Protein AF-A0A8T4PAB5-F1 (afdb_monomer)

Structure (mmCIF, N/CA/C/O backbone):
data_AF-A0A8T4PAB5-F1
#
_entry.id   AF-A0A8T4PAB5-F1
#
loop_
_atom_site.group_PDB
_atom_site.id
_atom_site.type_symbol
_atom_site.label_atom_id
_atom_site.label_alt_id
_atom_site.label_comp_id
_atom_site.label_asym_id
_atom_site.label_entity_id
_atom_site.label_seq_id
_atom_site.pdbx_PDB_ins_code
_atom_site.Cartn_x
_atom_site.Cartn_y
_atom_site.Cartn_z
_atom_site.occupancy
_atom_site.B_iso_or_equiv
_atom_site.auth_seq_id
_atom_site.auth_comp_id
_atom_site.auth_asym_id
_atom_site.auth_atom_id
_atom_site.pdbx_PDB_model_num
ATOM 1 N N . M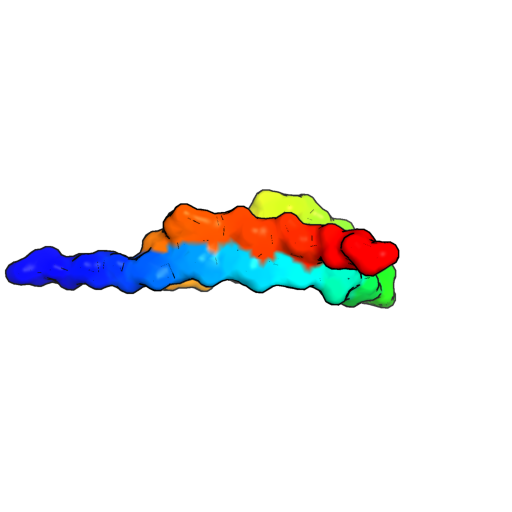ET A 1 1 ? -26.295 -1.965 20.195 1.00 51.91 1 MET A N 1
ATOM 2 C CA . MET A 1 1 ? -24.976 -1.303 20.105 1.00 51.91 1 MET A CA 1
ATOM 3 C C . MET A 1 1 ? -24.432 -1.572 18.717 1.00 51.91 1 MET A C 1
ATOM 5 O O . MET A 1 1 ? -24.290 -2.741 18.378 1.00 51.91 1 MET A O 1
ATOM 9 N N . GLU A 1 2 ? -24.189 -0.542 17.906 1.00 64.81 2 GLU A N 1
ATOM 10 C CA . GLU A 1 2 ? -23.434 -0.718 16.660 1.00 64.81 2 GLU A CA 1
ATOM 11 C C . GLU A 1 2 ? -22.047 -1.271 16.999 1.00 64.81 2 GLU A C 1
ATOM 13 O O . GLU A 1 2 ? -21.350 -0.740 17.870 1.00 64.81 2 GLU A O 1
ATOM 18 N N . LYS A 1 3 ? -21.650 -2.371 16.349 1.00 66.62 3 LYS A N 1
ATOM 19 C CA . LYS A 1 3 ? -20.257 -2.818 16.396 1.00 66.62 3 LYS A CA 1
ATOM 20 C C . LYS A 1 3 ? -19.435 -1.735 15.708 1.00 66.62 3 LYS A C 1
ATOM 22 O O . LYS A 1 3 ? -19.575 -1.552 14.504 1.00 66.62 3 LYS A O 1
ATOM 27 N N . LYS A 1 4 ? -18.587 -1.030 16.463 1.00 73.88 4 LYS A N 1
ATOM 28 C CA . LYS A 1 4 ? -17.569 -0.160 15.866 1.00 73.88 4 LYS A CA 1
ATOM 29 C C . LYS A 1 4 ? -16.759 -0.996 14.882 1.00 73.88 4 LYS A C 1
ATOM 31 O O . LYS A 1 4 ? -16.206 -2.025 15.271 1.00 73.88 4 LYS A O 1
ATOM 36 N N . GLN A 1 5 ? -16.733 -0.565 13.626 1.00 82.50 5 GLN A N 1
ATOM 37 C CA . GLN A 1 5 ? -15.899 -1.182 12.609 1.00 82.50 5 GLN A CA 1
ATOM 38 C C . GLN A 1 5 ? -14.439 -1.060 13.055 1.00 82.50 5 GLN A C 1
ATOM 40 O O . GLN A 1 5 ? -13.995 0.003 13.495 1.00 82.50 5 GLN A O 1
ATOM 45 N N . GLU A 1 6 ? -13.710 -2.173 13.033 1.00 90.44 6 GLU A N 1
ATOM 46 C CA . GLU A 1 6 ? -12.287 -2.160 13.355 1.00 90.44 6 GLU A CA 1
ATOM 47 C C . GLU A 1 6 ? -11.553 -1.287 12.336 1.00 90.44 6 GLU A C 1
ATOM 49 O O . GLU A 1 6 ? -11.823 -1.375 11.140 1.00 90.44 6 GLU A O 1
ATOM 54 N N . ARG A 1 7 ? -10.627 -0.451 12.807 1.00 92.19 7 ARG A N 1
ATOM 55 C CA . ARG A 1 7 ? -9.876 0.497 11.976 1.00 92.19 7 ARG A CA 1
ATOM 56 C C . ARG A 1 7 ? -8.455 -0.013 11.780 1.00 92.19 7 ARG A C 1
ATOM 58 O O . ARG A 1 7 ? -7.866 -0.555 12.717 1.00 92.19 7 ARG A O 1
ATOM 65 N N . ALA A 1 8 ? -7.904 0.158 10.585 1.00 91.44 8 ALA A N 1
ATOM 66 C CA . ALA A 1 8 ? -6.534 -0.226 10.267 1.00 91.44 8 ALA A CA 1
ATOM 67 C C . ALA A 1 8 ? -5.810 0.864 9.474 1.00 91.44 8 ALA A C 1
ATOM 69 O O . ALA A 1 8 ? -6.386 1.509 8.600 1.00 91.44 8 ALA A O 1
ATOM 70 N N . SER A 1 9 ? -4.522 1.018 9.768 1.00 93.06 9 SER A N 1
ATOM 71 C CA . SER A 1 9 ? -3.583 1.788 8.956 1.00 93.06 9 SER A CA 1
ATOM 72 C C . SER A 1 9 ? -2.606 0.826 8.297 1.00 93.06 9 SER A C 1
ATOM 74 O O . SER A 1 9 ? -2.178 -0.142 8.928 1.00 93.06 9 SER A O 1
ATOM 76 N N . ILE A 1 10 ? -2.241 1.100 7.049 1.00 92.56 10 ILE A N 1
ATOM 77 C CA . ILE A 1 10 ? -1.310 0.277 6.276 1.00 92.56 10 ILE A CA 1
ATOM 78 C C . ILE A 1 10 ? -0.005 1.045 6.102 1.00 92.56 10 ILE A C 1
ATOM 80 O O . ILE A 1 10 ? -0.014 2.206 5.706 1.00 92.56 10 ILE A O 1
ATOM 84 N N . PHE A 1 11 ? 1.115 0.383 6.372 1.00 93.12 11 PHE A N 1
ATOM 85 C CA . PHE A 1 11 ? 2.454 0.925 6.174 1.00 93.12 11 PHE A CA 1
ATOM 86 C C . PHE A 1 11 ? 3.183 0.035 5.170 1.00 93.12 11 PHE A C 1
ATOM 88 O O . PHE A 1 11 ? 3.330 -1.164 5.402 1.00 93.12 11 PHE A O 1
ATOM 95 N N . ILE A 1 12 ? 3.585 0.614 4.042 1.00 92.81 12 ILE A N 1
ATOM 96 C CA . ILE A 1 12 ? 4.207 -0.088 2.921 1.00 92.81 12 ILE A CA 1
ATOM 97 C C . ILE A 1 12 ? 5.657 0.370 2.802 1.00 92.81 12 ILE A C 1
ATOM 99 O O . ILE A 1 12 ? 5.923 1.543 2.529 1.00 92.81 12 ILE A O 1
ATOM 103 N N . ASP A 1 13 ? 6.576 -0.583 2.948 1.00 93.31 13 ASP A N 1
ATOM 104 C CA . ASP A 1 13 ? 7.981 -0.406 2.591 1.00 93.31 13 ASP A CA 1
ATOM 105 C C . ASP A 1 13 ? 8.123 -0.362 1.070 1.00 93.31 13 ASP A C 1
ATOM 107 O O 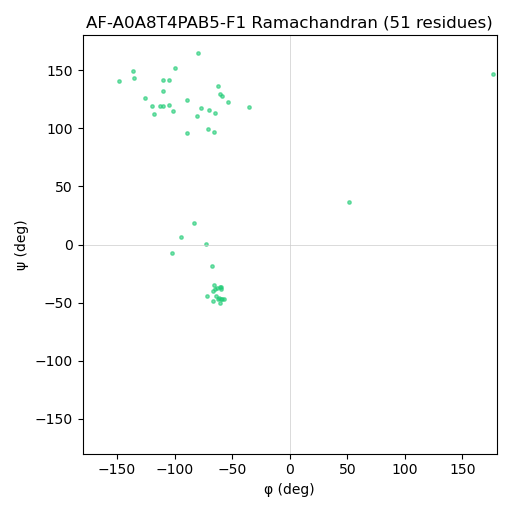. ASP A 1 13 ? 8.122 -1.393 0.391 1.00 93.31 13 ASP A O 1
ATOM 111 N N . GLY A 1 14 ? 8.223 0.850 0.532 1.00 91.81 14 GLY A N 1
ATOM 112 C CA . GLY A 1 14 ? 8.299 1.078 -0.901 1.00 91.81 14 GLY A CA 1
ATOM 113 C C . GLY A 1 14 ? 9.575 0.524 -1.523 1.00 91.81 14 GLY A C 1
ATOM 114 O O . GLY A 1 14 ? 9.534 -0.001 -2.636 1.00 91.81 14 GLY A O 1
ATOM 115 N N . SER A 1 15 ? 10.696 0.575 -0.799 1.00 92.00 15 SER A N 1
ATOM 116 C CA . SER A 1 15 ? 11.973 0.035 -1.273 1.00 92.00 15 SER A CA 1
ATOM 117 C C . SER A 1 15 ? 11.894 -1.488 -1.383 1.00 92.00 15 SER A C 1
ATOM 119 O O . SER A 1 15 ? 12.214 -2.060 -2.429 1.00 92.00 15 SER A O 1
ATOM 121 N N . ASN A 1 16 ? 11.396 -2.161 -0.341 1.00 93.06 16 ASN A N 1
ATOM 122 C CA . ASN A 1 16 ? 11.219 -3.611 -0.352 1.00 93.06 16 ASN A CA 1
ATOM 123 C C . ASN A 1 16 ? 10.232 -4.064 -1.439 1.00 93.06 16 ASN A C 1
ATOM 125 O O . ASN A 1 16 ? 10.529 -4.990 -2.202 1.00 93.06 16 ASN A O 1
ATOM 129 N N . LEU A 1 17 ? 9.085 -3.392 -1.537 1.00 93.12 17 LEU A N 1
ATOM 130 C CA . LEU A 1 17 ? 8.059 -3.693 -2.527 1.00 93.12 17 LEU A CA 1
ATOM 131 C C . LEU A 1 17 ? 8.604 -3.534 -3.951 1.00 93.12 17 LEU A C 1
ATOM 133 O O . LEU A 1 17 ? 8.519 -4.472 -4.744 1.00 93.12 17 LEU A O 1
ATOM 137 N N . TYR A 1 18 ? 9.244 -2.404 -4.263 1.00 92.38 18 TYR A N 1
ATOM 138 C CA . TYR A 1 18 ? 9.826 -2.154 -5.582 1.00 92.38 18 TYR A CA 1
ATOM 139 C C . TYR A 1 18 ? 10.852 -3.223 -5.979 1.00 92.38 18 TYR A C 1
ATOM 141 O O . TYR A 1 18 ? 10.790 -3.763 -7.087 1.00 92.38 18 TYR A O 1
ATOM 149 N N . HIS A 1 19 ? 11.779 -3.574 -5.081 1.00 93.25 19 HIS A N 1
ATOM 150 C CA . HIS A 1 19 ? 12.793 -4.587 -5.377 1.00 93.25 19 HIS A CA 1
ATOM 151 C C . HIS A 1 19 ? 12.185 -5.969 -5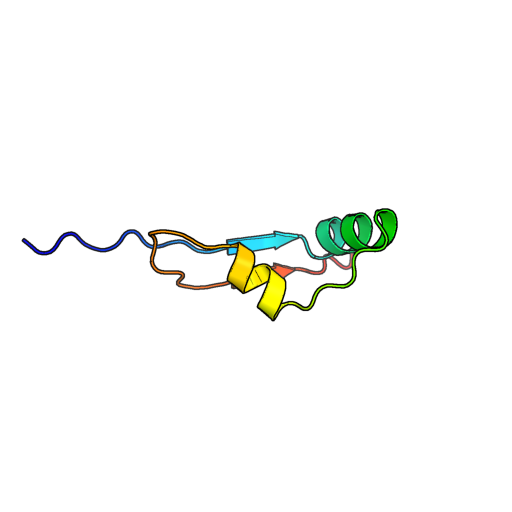.643 1.00 93.25 19 HIS A C 1
ATOM 153 O O . HIS A 1 19 ? 12.663 -6.676 -6.535 1.00 93.25 19 HIS A O 1
ATOM 159 N N . ASN A 1 20 ? 11.125 -6.348 -4.923 1.00 95.06 20 ASN A N 1
ATOM 160 C CA . ASN A 1 20 ? 10.423 -7.611 -5.151 1.00 95.06 20 ASN A CA 1
ATOM 161 C C . ASN A 1 20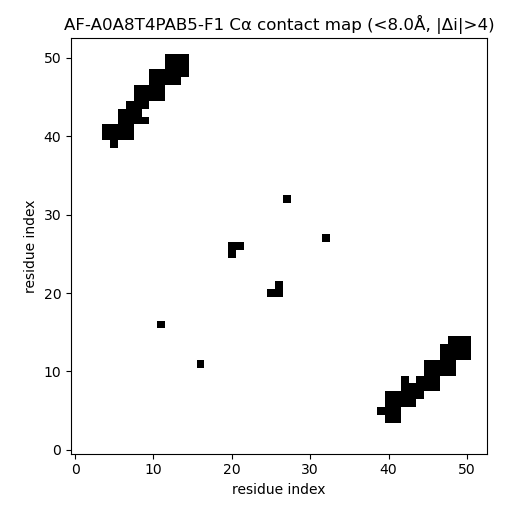 ? 9.613 -7.603 -6.452 1.00 95.06 20 ASN A C 1
ATOM 163 O O . ASN A 1 20 ? 9.710 -8.560 -7.222 1.00 95.06 20 ASN A O 1
ATOM 167 N N . LEU A 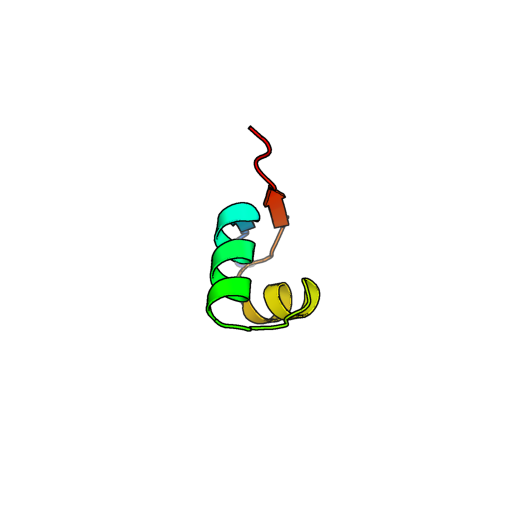1 21 ? 8.873 -6.530 -6.743 1.00 95.12 21 LEU A N 1
ATOM 168 C CA . LEU A 1 21 ? 8.124 -6.396 -7.998 1.00 95.12 21 LEU A CA 1
ATOM 169 C C . LEU A 1 21 ? 9.065 -6.455 -9.205 1.00 95.12 21 LEU A C 1
ATOM 171 O O . LEU A 1 21 ? 8.853 -7.243 -10.127 1.00 95.12 21 LEU A O 1
ATOM 175 N N . LYS A 1 22 ? 10.174 -5.707 -9.149 1.00 95.38 22 LYS A N 1
ATOM 176 C CA . LYS A 1 22 ? 11.206 -5.706 -10.191 1.00 95.38 22 LYS A CA 1
ATOM 177 C C . LYS A 1 22 ? 11.845 -7.081 -10.372 1.00 95.38 22 LYS A C 1
ATOM 179 O O . LYS A 1 22 ? 11.994 -7.527 -11.506 1.00 95.38 22 LYS A O 1
ATOM 184 N N . ARG A 1 23 ? 12.212 -7.763 -9.279 1.00 97.38 23 ARG A N 1
ATOM 185 C CA . ARG A 1 23 ? 12.820 -9.106 -9.326 1.00 97.38 23 ARG A CA 1
ATOM 186 C C . ARG A 1 23 ? 11.906 -10.127 -10.003 1.00 97.38 23 ARG A C 1
ATOM 188 O O . ARG A 1 23 ? 12.405 -10.990 -10.715 1.00 97.38 23 ARG A O 1
ATOM 195 N N . ASN A 1 24 ? 10.598 -10.020 -9.790 1.00 97.25 24 ASN A N 1
ATOM 196 C CA . ASN A 1 24 ? 9.609 -10.942 -10.347 1.00 97.25 24 ASN A CA 1
ATOM 197 C C . ASN A 1 24 ? 9.001 -10.453 -11.675 1.00 97.25 24 ASN A C 1
ATOM 199 O O . ASN A 1 24 ? 8.076 -11.080 -12.181 1.00 97.25 24 ASN A O 1
ATOM 203 N N . ASN A 1 25 ? 9.508 -9.352 -12.248 1.00 96.94 25 ASN A N 1
ATOM 204 C CA . ASN A 1 25 ? 8.975 -8.716 -13.459 1.00 96.94 25 ASN A CA 1
ATOM 205 C C . ASN A 1 25 ? 7.456 -8.443 -13.390 1.00 96.94 25 ASN A C 1
ATOM 207 O O . ASN A 1 25 ? 6.740 -8.563 -14.384 1.00 96.94 25 ASN A O 1
A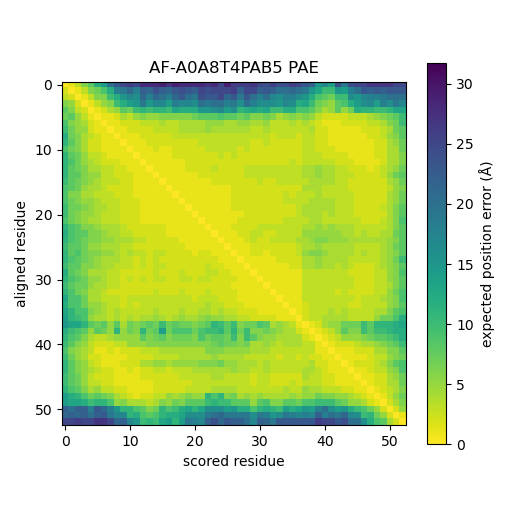TOM 211 N N . ILE A 1 26 ? 6.967 -8.083 -12.202 1.00 96.81 26 ILE A N 1
ATOM 212 C CA . ILE A 1 26 ? 5.563 -7.749 -11.964 1.00 96.81 26 ILE A CA 1
ATOM 213 C C . ILE A 1 26 ? 5.382 -6.256 -12.219 1.00 96.81 26 ILE A C 1
ATOM 215 O O . ILE A 1 26 ? 6.061 -5.423 -11.617 1.00 96.81 26 ILE A O 1
ATOM 219 N N . LYS A 1 27 ? 4.448 -5.926 -13.110 1.00 95.44 27 LYS A N 1
ATOM 220 C CA . LYS A 1 27 ? 3.963 -4.563 -13.320 1.00 95.44 27 LYS A CA 1
ATOM 221 C C . LYS A 1 27 ? 2.592 -4.460 -12.678 1.00 95.44 27 LYS A C 1
ATOM 223 O O . LYS A 1 27 ? 1.704 -5.217 -13.050 1.00 95.44 27 LYS A O 1
ATOM 228 N N . ILE A 1 28 ? 2.470 -3.561 -11.717 1.00 94.75 28 ILE A N 1
ATOM 229 C CA . ILE A 1 28 ? 1.246 -3.323 -10.963 1.00 94.75 28 ILE A CA 1
ATOM 230 C C . ILE A 1 28 ? 1.212 -1.842 -10.577 1.00 94.75 28 ILE A C 1
ATOM 232 O O . ILE A 1 28 ? 2.264 -1.259 -10.284 1.00 94.75 28 ILE A O 1
ATOM 236 N N . SER A 1 29 ? 0.039 -1.222 -10.639 1.00 92.31 29 SER A N 1
ATOM 237 C CA . SER A 1 29 ? -0.183 0.145 -10.178 1.00 92.31 29 SER A CA 1
ATOM 238 C C . SER A 1 29 ? -0.349 0.182 -8.658 1.00 92.31 29 SER A C 1
ATOM 240 O O . SER A 1 29 ? -0.551 -0.840 -8.001 1.00 92.31 29 SER A O 1
ATOM 242 N N . PHE A 1 30 ? -0.243 1.370 -8.068 1.00 87.38 30 PHE A N 1
ATOM 243 C CA . PHE A 1 30 ? -0.475 1.503 -6.633 1.00 87.38 30 PHE A CA 1
ATOM 244 C C . PHE A 1 30 ? -1.933 1.184 -6.280 1.00 87.38 30 PHE A C 1
ATOM 246 O O . PHE A 1 30 ? -2.189 0.512 -5.289 1.00 87.38 30 PHE A O 1
ATOM 253 N N . GLU A 1 31 ? -2.877 1.599 -7.122 1.00 89.06 31 GLU A N 1
ATOM 254 C CA . GLU A 1 31 ? -4.307 1.320 -6.990 1.00 89.06 31 GLU A CA 1
ATOM 255 C C . GLU A 1 31 ? -4.583 -0.184 -6.970 1.00 89.06 31 GLU A C 1
ATOM 257 O O . GLU A 1 31 ? -5.246 -0.658 -6.052 1.00 89.06 31 GLU A O 1
ATOM 262 N N . GLU A 1 32 ? -3.993 -0.944 -7.897 1.00 92.75 32 GLU A N 1
ATOM 263 C CA . GLU A 1 32 ? -4.117 -2.407 -7.932 1.00 92.75 32 GLU A CA 1
ATOM 264 C C . GLU A 1 32 ? -3.557 -3.058 -6.651 1.00 92.75 32 GLU A C 1
ATOM 266 O O . GLU A 1 32 ? -4.122 -4.026 -6.138 1.00 92.75 32 GLU A O 1
ATOM 271 N N . ILE A 1 33 ? -2.473 -2.512 -6.081 1.00 90.75 33 ILE A N 1
ATOM 272 C CA . ILE A 1 33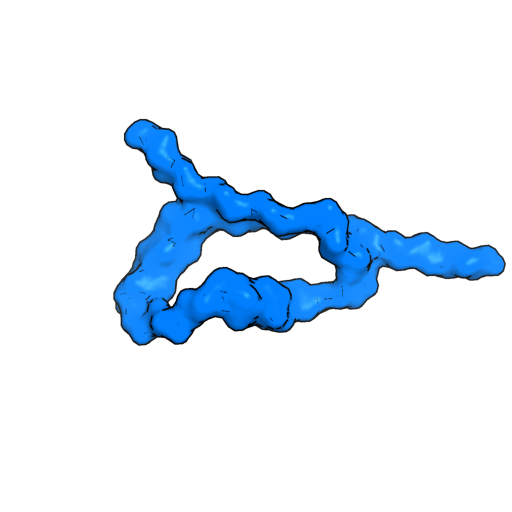 ? -1.954 -2.963 -4.779 1.00 90.75 33 ILE A CA 1
ATOM 273 C C . ILE A 1 33 ? -2.976 -2.687 -3.674 1.00 90.75 33 ILE A C 1
ATOM 275 O O . ILE A 1 33 ? -3.196 -3.554 -2.833 1.00 90.75 33 ILE A O 1
ATOM 279 N N . ILE A 1 34 ? -3.601 -1.507 -3.657 1.00 87.50 34 ILE A N 1
ATOM 280 C CA . ILE A 1 34 ? -4.590 -1.151 -2.632 1.00 87.50 34 ILE A CA 1
ATOM 281 C C . ILE A 1 34 ? -5.848 -2.009 -2.742 1.00 87.50 34 ILE A C 1
ATOM 283 O O . ILE A 1 34 ? -6.353 -2.463 -1.717 1.00 87.50 34 ILE A O 1
ATOM 287 N N . GLU A 1 35 ? -6.310 -2.295 -3.956 1.00 88.81 35 GLU A N 1
ATOM 288 C CA . GLU A 1 35 ? -7.415 -3.225 -4.200 1.00 88.81 35 GLU A CA 1
ATOM 289 C C . GLU A 1 35 ? -7.098 -4.628 -3.665 1.00 88.81 35 GLU A C 1
ATOM 291 O O . GLU A 1 35 ? -7.951 -5.259 -3.046 1.00 88.81 35 GLU A O 1
ATOM 296 N N . CYS A 1 36 ? -5.851 -5.093 -3.791 1.00 88.81 36 CYS A N 1
ATOM 297 C CA . CYS A 1 36 ? -5.427 -6.379 -3.227 1.00 88.81 36 CYS A CA 1
ATOM 298 C C . CYS A 1 36 ? -5.397 -6.414 -1.688 1.00 88.81 36 CYS A C 1
ATOM 300 O O . CYS A 1 36 ? -5.383 -7.498 -1.104 1.00 88.81 36 CYS A O 1
ATOM 302 N N . LEU A 1 37 ? -5.367 -5.262 -1.010 1.00 86.00 37 LEU A N 1
ATOM 303 C CA . LEU A 1 37 ? -5.290 -5.174 0.454 1.00 86.00 37 LEU A CA 1
ATOM 304 C C . LEU A 1 37 ? -6.660 -5.319 1.139 1.00 86.00 37 LEU A C 1
ATOM 306 O O . LEU A 1 37 ? -6.788 -4.947 2.311 1.00 86.00 37 LEU A O 1
ATOM 310 N N . GLU A 1 38 ? -7.662 -5.864 0.430 1.00 72.81 38 GLU A N 1
ATOM 311 C CA . GLU A 1 38 ? -9.014 -6.137 0.926 1.00 72.81 38 GLU A CA 1
ATOM 312 C C . GLU A 1 38 ? -9.016 -6.562 2.400 1.00 72.81 38 GLU A C 1
ATOM 314 O O . GLU A 1 38 ? -8.461 -7.585 2.810 1.00 72.81 38 GLU A O 1
ATOM 319 N N . THR A 1 39 ? -9.683 -5.756 3.221 1.00 76.50 39 THR A N 1
ATOM 320 C CA . THR A 1 39 ? -9.813 -6.006 4.649 1.00 76.50 39 THR A CA 1
ATOM 321 C C . THR A 1 39 ? -11.241 -5.757 5.101 1.00 76.50 39 THR A C 1
ATOM 323 O O . THR A 1 39 ? -11.946 -4.894 4.589 1.00 76.50 39 THR A O 1
ATOM 326 N N . LYS A 1 40 ? -11.675 -6.490 6.130 1.00 85.38 40 LYS A N 1
ATOM 327 C CA . LYS A 1 40 ? -12.968 -6.256 6.801 1.00 85.38 40 LYS A CA 1
ATOM 328 C C . LYS A 1 40 ? -12.953 -4.991 7.676 1.00 85.38 40 LYS A C 1
ATOM 330 O O . LYS A 1 40 ? -13.935 -4.699 8.358 1.00 85.38 40 LYS A O 1
ATOM 335 N N . ARG A 1 41 ? -11.821 -4.283 7.708 1.00 87.56 41 ARG A N 1
ATOM 336 C CA . ARG A 1 41 ? -11.554 -3.102 8.529 1.00 87.56 41 ARG A CA 1
ATOM 337 C C . ARG A 1 41 ? -11.728 -1.826 7.720 1.00 87.56 41 ARG A C 1
ATOM 339 O O . ARG A 1 41 ? -11.509 -1.801 6.518 1.00 87.56 41 ARG A O 1
ATOM 346 N N . GLU A 1 42 ? -12.088 -0.755 8.402 1.00 89.94 42 GLU A N 1
ATOM 347 C CA . GLU A 1 42 ? -12.032 0.587 7.837 1.00 89.94 42 GLU A CA 1
ATOM 348 C C . GLU A 1 42 ? -10.556 0.989 7.688 1.00 89.94 42 GLU A C 1
ATOM 350 O O . GLU A 1 42 ? -9.832 1.086 8.685 1.00 89.94 42 GLU A O 1
ATOM 355 N N . ILE A 1 43 ? -10.094 1.194 6.453 1.00 90.88 43 ILE A N 1
ATOM 356 C CA . ILE A 1 43 ? -8.757 1.733 6.200 1.00 90.88 43 ILE A CA 1
ATOM 357 C C . ILE A 1 43 ? -8.776 3.236 6.452 1.00 90.88 43 ILE A C 1
ATOM 359 O O . ILE A 1 43 ? -9.474 3.979 5.770 1.00 90.88 43 ILE A O 1
ATOM 363 N N . ILE A 1 44 ? -7.988 3.680 7.428 1.00 93.25 44 ILE A N 1
ATOM 364 C CA 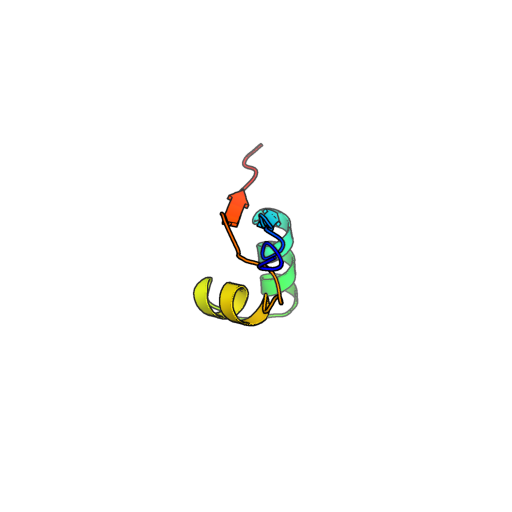. ILE A 1 44 ? -7.943 5.089 7.851 1.00 93.25 44 ILE A CA 1
ATOM 365 C C . ILE A 1 44 ? -6.723 5.834 7.310 1.00 93.25 44 ILE A C 1
ATOM 367 O O . ILE A 1 44 ? -6.607 7.044 7.489 1.00 93.25 44 ILE A O 1
ATOM 371 N N . GLY A 1 45 ? -5.803 5.112 6.674 1.00 91.62 45 GLY A N 1
ATOM 372 C CA . GLY A 1 45 ? -4.606 5.676 6.073 1.00 91.62 45 GLY A CA 1
ATOM 373 C C . GLY A 1 45 ? -3.694 4.603 5.495 1.00 91.62 45 GLY A C 1
ATOM 374 O O . GLY A 1 45 ? -3.591 3.497 6.032 1.00 91.62 45 GLY A O 1
ATOM 375 N N . ILE A 1 46 ? -3.023 4.958 4.404 1.00 92.75 46 ILE A N 1
ATOM 376 C CA . ILE A 1 46 ? -1.985 4.150 3.772 1.00 92.75 46 ILE A CA 1
ATOM 377 C C . ILE A 1 46 ? -0.743 5.026 3.653 1.00 92.75 46 ILE A C 1
ATOM 379 O O . ILE A 1 46 ? -0.802 6.131 3.118 1.00 92.75 46 ILE A O 1
ATOM 383 N N . PHE A 1 47 ? 0.375 4.529 4.166 1.00 92.62 47 PHE A N 1
ATOM 384 C CA . PHE A 1 47 ? 1.642 5.238 4.218 1.00 92.62 47 PHE A CA 1
ATOM 385 C C . PHE A 1 47 ? 2.662 4.469 3.390 1.00 92.62 47 PHE A C 1
ATOM 387 O O . PHE A 1 47 ? 3.045 3.358 3.751 1.00 92.62 47 PHE A O 1
ATOM 394 N N . TYR A 1 48 ? 3.091 5.062 2.281 1.00 90.75 48 TYR A N 1
ATOM 395 C CA . TYR A 1 48 ? 4.125 4.508 1.417 1.00 90.75 48 TYR A CA 1
ATOM 396 C C . TYR A 1 48 ? 5.437 5.233 1.694 1.00 90.75 48 TYR A C 1
ATOM 398 O O . TYR A 1 48 ? 5.534 6.435 1.450 1.00 90.75 48 TYR A O 1
ATOM 406 N N . TYR A 1 49 ? 6.434 4.522 2.215 1.00 90.25 49 TYR A N 1
ATOM 407 C CA . TYR A 1 49 ? 7.741 5.112 2.485 1.00 90.25 49 TYR A CA 1
ATOM 408 C C . TYR A 1 49 ? 8.785 4.570 1.516 1.00 90.25 49 TYR A C 1
ATOM 410 O O . TYR A 1 49 ? 9.082 3.379 1.472 1.00 90.25 49 TYR A O 1
ATOM 418 N N . THR A 1 50 ? 9.368 5.473 0.738 1.00 80.00 50 THR A N 1
ATOM 419 C CA . THR A 1 50 ? 10.624 5.240 0.034 1.00 80.00 50 THR A CA 1
ATOM 420 C C . THR A 1 50 ? 11.718 5.669 0.993 1.00 80.00 50 THR A C 1
ATOM 422 O O . THR A 1 50 ? 11.974 6.862 1.140 1.00 80.00 50 THR A O 1
ATOM 425 N N . ALA A 1 51 ? 12.295 4.729 1.736 1.00 68.31 51 ALA A N 1
ATOM 426 C CA . ALA A 1 51 ? 13.471 5.058 2.525 1.00 68.31 51 ALA A CA 1
ATOM 427 C C . ALA A 1 51 ? 14.608 5.398 1.547 1.00 68.31 51 ALA A C 1
ATOM 429 O O . ALA A 1 51 ? 15.244 4.497 1.003 1.00 68.31 51 ALA A O 1
ATOM 430 N N . GLU A 1 52 ? 14.815 6.688 1.285 1.00 60.59 52 GLU A N 1
ATOM 431 C CA . GLU A 1 52 ? 16.120 7.207 0.891 1.00 60.59 52 GLU A CA 1
ATOM 432 C C . GLU A 1 52 ? 16.920 7.356 2.189 1.00 60.59 52 GLU A C 1
ATOM 434 O O . GLU A 1 52 ? 16.560 8.147 3.063 1.00 60.59 52 GLU A O 1
ATOM 439 N N . LEU A 1 53 ? 17.934 6.505 2.350 1.00 47.88 53 LEU A N 1
ATOM 440 C CA . LEU A 1 53 ? 19.037 6.742 3.280 1.00 47.88 53 LEU A CA 1
ATOM 441 C C . LEU A 1 53 ? 20.048 7.670 2.610 1.00 47.88 53 LEU A C 1
ATOM 443 O O . LEU A 1 53 ? 20.363 7.403 1.426 1.00 47.88 53 LEU A O 1
#

Sequence (53 aa):
MEKKQERASIFIDGSNLYHNLKRNNIKISFEEIIECLETKREIIGIFYYTAEL

pLDDT: mean 87.04, std 11.24, range [47.88, 97.38]

Secondary structure (DSSP, 8-state):
---PPPEEEEEEEHHHHHHHHHHTT----HHHHHHHT--SSEEEEEEEE----

Radius of gyration: 14.1 Å; Cα contacts (8 Å, |Δi|>4): 47; chains: 1; bounding box: 44×18×34 Å

Solvent-accessible surface area (backbone atoms only — not comparable to full-atom values): 3475 Å² total; per-residue (Å²): 130,85,77,77,73,52,73,42,72,48,78,41,60,40,54,63,49,50,55,51,31,59,74,69,72,55,86,78,55,72,64,60,53,56,64,70,60,75,61,97,44,48,74,79,47,77,45,78,42,70,79,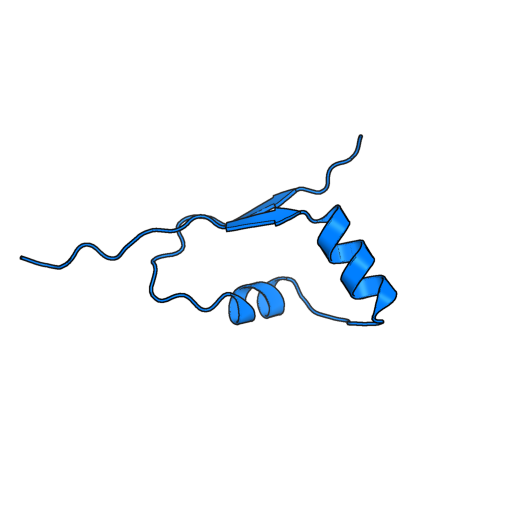78,128

Mean predicted aligned error: 5.41 Å

Foldseek 3Di:
DPDDFAEDEAEAAQVVVVVVCVVVVHDDDPVRVVVVVDDSHHYPYYHYDDDDD